Protein AF-A0A1P8DYS1-F1 (afdb_monomer_lite)

Radius of gyration: 14.63 Å; chains: 1; bounding box: 32×37×32 Å

pLDDT: mean 91.7, std 7.71, range [56.28, 97.5]

Secondary structure (DSSP, 8-state):
-TTSTT--HHHHS--SHHHHHHHHHS-S-----TTEEEE--SS-S-SS----EEEE----BTTB---EEEEE-TTSSSSEEEEEE---

InterPro domains:
  IPR032711 Ig-like SoxY domain [PF13501] (23-88)
  IPR038162 Ig-like SoxY domain superfamily [G3DSA:2.60.40.2470] (5-88)

Foldseek 3Di:
DPPDPPDLCQLQQDQAQQSNCCSPVVDSDDDDDPQWDKDWDPDDPDPPDTDIDIGGPWPCDQVTRDQKDWQADGPDSGGTDDMDGDHD

Sequence (88 aa):
ADNVPGWPAKAFDAKVLKDAMSNTIGKTQVAVSSKVKLTAPSIAENGGAVPVTIEIDSPMTADDYIATVYLFVDHNPTPLTSQFTFTP

Organism: NCBI:txid160808

Structure (mmCIF, N/CA/C/O backbone):
data_AF-A0A1P8DYS1-F1
#
_entry.id   AF-A0A1P8DYS1-F1
#
loop_
_atom_site.group_PDB
_atom_site.id
_atom_site.type_symbol
_atom_site.label_atom_id
_atom_site.label_alt_id
_atom_site.label_comp_id
_atom_site.label_asym_id
_atom_site.label_entity_id
_atom_site.label_seq_id
_atom_site.pdbx_PDB_ins_code
_atom_site.Cartn_x
_atom_site.Cartn_y
_atom_site.Cartn_z
_atom_site.occupancy
_atom_site.B_iso_or_equiv
_atom_site.auth_seq_id
_atom_site.auth_comp_id
_atom_site.auth_asym_id
_atom_site.auth_atom_id
_atom_site.pdbx_PDB_model_num
ATOM 1 N N . ALA A 1 1 ? 11.953 -15.940 -6.343 1.00 56.94 1 ALA A N 1
ATOM 2 C CA . ALA A 1 1 ? 11.623 -16.008 -4.900 1.00 56.94 1 ALA A CA 1
ATOM 3 C C . ALA A 1 1 ? 10.977 -17.359 -4.566 1.00 56.94 1 ALA A C 1
ATOM 5 O O . ALA A 1 1 ? 10.127 -17.465 -3.690 1.00 56.94 1 ALA A O 1
ATOM 6 N N . ASP A 1 2 ? 11.396 -18.421 -5.257 1.00 56.28 2 ASP A N 1
ATOM 7 C CA . ASP A 1 2 ? 10.482 -19.528 -5.576 1.00 56.28 2 ASP A CA 1
ATOM 8 C C . ASP A 1 2 ? 10.392 -20.571 -4.453 1.00 56.28 2 ASP A C 1
ATOM 10 O O . ASP A 1 2 ? 9.639 -21.532 -4.551 1.00 56.28 2 ASP A O 1
ATOM 14 N N . ASN A 1 3 ? 11.132 -20.351 -3.361 1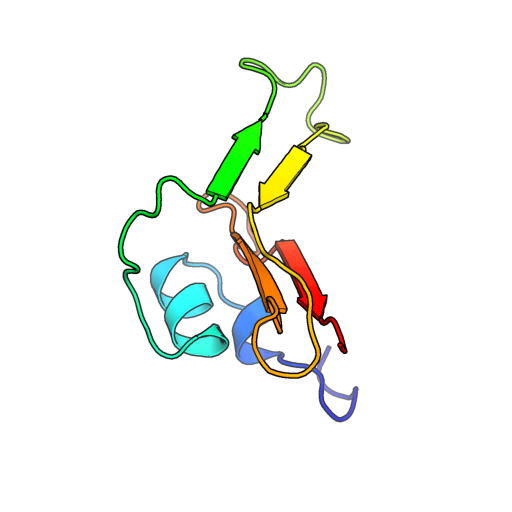.00 64.31 3 ASN A N 1
ATOM 15 C CA . ASN A 1 3 ? 11.307 -21.292 -2.257 1.00 64.31 3 ASN A CA 1
ATOM 16 C C . ASN A 1 3 ? 10.886 -20.718 -0.892 1.00 64.31 3 ASN A C 1
ATOM 18 O O . ASN A 1 3 ? 11.280 -21.264 0.136 1.00 64.31 3 ASN A O 1
ATOM 22 N N . VAL A 1 4 ? 10.119 -19.620 -0.853 1.00 78.50 4 VAL A N 1
ATOM 23 C CA . VAL A 1 4 ? 9.560 -19.082 0.402 1.00 78.50 4 VAL A CA 1
ATOM 24 C C . VAL A 1 4 ? 8.099 -19.529 0.540 1.00 78.50 4 VAL A C 1
ATOM 26 O O . VAL A 1 4 ? 7.249 -19.070 -0.228 1.00 78.50 4 VAL A O 1
ATOM 29 N N . PRO A 1 5 ? 7.769 -20.419 1.497 1.00 79.56 5 PRO A N 1
ATOM 30 C CA . PRO A 1 5 ? 6.392 -20.840 1.736 1.00 79.56 5 PRO A CA 1
ATOM 31 C C . PRO A 1 5 ? 5.483 -19.642 2.029 1.00 79.56 5 PRO A C 1
ATOM 33 O O . PRO A 1 5 ? 5.806 -18.800 2.863 1.00 79.56 5 PRO A O 1
ATOM 36 N N . GLY A 1 6 ? 4.348 -19.560 1.333 1.00 79.00 6 GLY A N 1
ATOM 37 C CA . GLY A 1 6 ? 3.390 -18.460 1.488 1.00 79.00 6 GLY A CA 1
ATOM 38 C C . GLY A 1 6 ? 3.762 -17.162 0.763 1.00 79.00 6 GLY A C 1
ATOM 39 O O . GLY A 1 6 ? 2.988 -16.211 0.820 1.00 79.00 6 GLY A O 1
ATOM 40 N N . TRP A 1 7 ? 4.893 -17.106 0.048 1.00 82.88 7 TRP A N 1
ATOM 41 C CA . TRP A 1 7 ? 5.232 -15.945 -0.775 1.00 82.88 7 TRP A CA 1
ATOM 42 C C . TRP A 1 7 ? 4.293 -15.833 -1.988 1.00 82.88 7 TRP A C 1
ATOM 44 O O . TRP A 1 7 ? 4.192 -16.784 -2.773 1.00 82.88 7 TRP A O 1
ATOM 54 N N . PRO A 1 8 ? 3.629 -14.683 -2.209 1.00 83.94 8 PRO A N 1
ATOM 55 C CA . PRO A 1 8 ? 2.722 -14.505 -3.337 1.00 83.94 8 PRO A CA 1
ATOM 56 C C . PRO A 1 8 ? 3.500 -14.180 -4.626 1.00 83.94 8 PRO A C 1
ATOM 58 O O . PRO A 1 8 ? 3.374 -13.097 -5.196 1.00 83.94 8 PRO A O 1
ATOM 61 N N . ALA A 1 9 ? 4.294 -15.142 -5.112 1.00 86.56 9 ALA A N 1
ATOM 62 C CA . ALA A 1 9 ? 5.184 -14.989 -6.270 1.00 86.56 9 ALA A CA 1
ATOM 63 C C . ALA A 1 9 ? 4.461 -14.418 -7.497 1.00 86.56 9 ALA A C 1
ATOM 65 O O . ALA A 1 9 ? 4.865 -13.402 -8.047 1.00 86.56 9 ALA A O 1
ATOM 66 N N . LYS A 1 10 ? 3.305 -14.989 -7.857 1.00 86.81 10 LYS A N 1
ATOM 67 C CA . LYS A 1 10 ? 2.515 -14.542 -9.018 1.00 86.81 10 LYS A CA 1
ATOM 68 C C . LYS A 1 10 ? 2.093 -13.070 -8.953 1.00 86.81 10 LYS A C 1
ATOM 70 O O . LYS A 1 10 ? 1.911 -12.452 -10.000 1.00 86.81 10 LYS A O 1
ATOM 75 N N . ALA A 1 11 ? 1.900 -12.528 -7.753 1.00 87.25 11 ALA A N 1
ATOM 76 C CA . ALA A 1 11 ? 1.538 -11.131 -7.561 1.00 87.25 11 ALA A CA 1
ATOM 77 C C . ALA A 1 11 ? 2.750 -10.205 -7.752 1.00 87.25 11 ALA A C 1
ATOM 79 O O . ALA A 1 11 ? 2.670 -9.249 -8.519 1.00 87.25 11 ALA A O 1
ATOM 80 N N . PHE A 1 12 ? 3.880 -10.517 -7.107 1.00 86.75 12 PHE A N 1
ATOM 81 C CA . PHE A 1 12 ? 5.094 -9.688 -7.159 1.00 86.75 12 PHE A CA 1
ATOM 82 C C . PHE A 1 12 ? 5.904 -9.842 -8.455 1.00 86.75 12 PHE A C 1
ATOM 84 O O . PHE A 1 12 ? 6.570 -8.899 -8.877 1.00 86.75 12 PHE A O 1
ATOM 91 N N . ASP A 1 13 ? 5.824 -10.998 -9.113 1.00 90.62 13 ASP A N 1
ATOM 92 C CA . ASP A 1 13 ? 6.547 -11.271 -10.359 1.00 90.62 13 ASP A CA 1
ATOM 93 C C . ASP A 1 13 ? 5.820 -10.729 -11.597 1.00 90.62 13 ASP A C 1
ATOM 95 O O . ASP A 1 13 ? 6.416 -10.649 -12.678 1.00 90.62 13 ASP A O 1
ATOM 99 N N . ALA A 1 14 ? 4.550 -10.331 -11.450 1.00 93.50 14 ALA A N 1
ATOM 100 C CA . ALA A 1 14 ? 3.779 -9.707 -12.515 1.00 93.50 14 ALA A CA 1
ATOM 101 C C . ALA A 1 14 ? 4.509 -8.470 -13.062 1.00 93.50 14 ALA A C 1
ATOM 103 O O . ALA A 1 14 ? 5.162 -7.734 -12.324 1.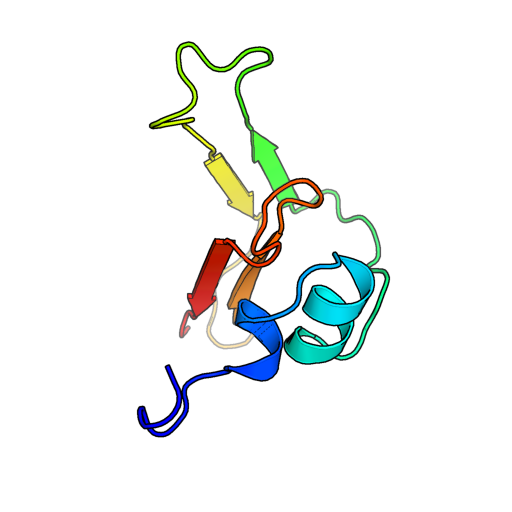00 93.50 14 ALA A O 1
ATOM 104 N N . LYS A 1 15 ? 4.402 -8.246 -14.375 1.00 93.75 15 LYS A N 1
ATOM 105 C CA . LYS A 1 15 ? 5.061 -7.130 -15.085 1.00 93.75 15 LYS A CA 1
ATOM 106 C C . LYS A 1 15 ? 4.092 -6.061 -15.570 1.00 93.75 15 LYS A C 1
ATOM 108 O O . LYS A 1 15 ? 4.517 -5.001 -16.004 1.00 93.75 15 LYS A O 1
ATOM 113 N N . VAL A 1 16 ? 2.799 -6.359 -15.504 1.00 94.94 16 VAL A N 1
ATOM 114 C CA . VAL A 1 16 ? 1.712 -5.505 -15.978 1.00 94.94 16 VAL A CA 1
ATOM 115 C C . VAL A 1 16 ? 0.744 -5.299 -14.821 1.00 94.94 16 VAL A C 1
ATOM 117 O O . VAL A 1 16 ? 0.395 -6.265 -14.138 1.00 94.94 16 VAL A O 1
ATOM 120 N N . LEU A 1 17 ? 0.288 -4.061 -14.603 1.00 95.50 17 LEU A N 1
ATOM 121 C CA . LEU A 1 17 ? -0.610 -3.715 -13.496 1.00 95.50 17 LEU A CA 1
ATOM 122 C C . LEU A 1 17 ? -1.850 -4.610 -13.441 1.00 95.50 17 LEU A C 1
ATOM 124 O O . LEU A 1 17 ? -2.216 -5.098 -12.374 1.00 95.50 17 LEU A O 1
ATOM 128 N N . LYS A 1 18 ? -2.477 -4.864 -14.593 1.00 95.62 18 LYS A N 1
ATOM 129 C CA . LYS A 1 18 ? -3.674 -5.706 -14.685 1.00 95.62 18 LYS A CA 1
ATOM 130 C C . LYS A 1 18 ? -3.437 -7.109 -14.120 1.00 95.62 18 LYS A C 1
ATOM 132 O O . LYS A 1 18 ? -4.270 -7.605 -13.361 1.00 95.62 18 LYS A O 1
ATOM 137 N N . ASP A 1 19 ? -2.303 -7.713 -14.457 1.00 95.94 19 ASP A N 1
ATOM 138 C CA . ASP A 1 19 ? -1.935 -9.048 -13.987 1.00 95.94 19 ASP A CA 1
ATOM 139 C C . ASP A 1 19 ? -1.572 -9.016 -12.504 1.00 95.94 19 ASP A C 1
ATOM 141 O O . ASP A 1 19 ? -2.017 -9.878 -11.750 1.00 95.94 19 ASP A O 1
ATOM 145 N N . ALA A 1 20 ? -0.840 -7.988 -12.064 1.00 95.94 20 ALA A N 1
ATOM 146 C CA . ALA A 1 20 ? -0.509 -7.797 -10.656 1.00 95.94 20 ALA A CA 1
ATOM 147 C C . ALA A 1 20 ? -1.785 -7.696 -9.804 1.00 95.94 20 ALA A C 1
ATOM 149 O O . ALA A 1 20 ? -1.939 -8.432 -8.831 1.00 95.94 20 ALA A O 1
ATOM 150 N N . MET A 1 21 ? -2.747 -6.857 -10.198 1.00 96.50 21 MET A N 1
ATOM 151 C CA . MET A 1 21 ? -4.019 -6.712 -9.486 1.00 96.50 21 MET A CA 1
ATOM 152 C C . MET A 1 21 ? -4.847 -8.001 -9.535 1.00 96.50 21 MET A C 1
ATOM 154 O O . MET A 1 21 ? -5.350 -8.444 -8.502 1.00 96.50 21 MET A O 1
ATOM 158 N N . SER A 1 22 ? -4.943 -8.654 -10.698 1.00 96.56 22 SER A N 1
ATOM 159 C CA . SER A 1 22 ? -5.677 -9.916 -10.836 1.00 96.56 22 SER A CA 1
ATOM 160 C C . SER A 1 22 ? -5.088 -11.016 -9.948 1.00 96.56 22 SER A C 1
ATOM 162 O O . SER A 1 22 ? -5.833 -11.723 -9.275 1.00 96.56 22 SER A O 1
ATOM 164 N N . ASN A 1 23 ? -3.759 -11.131 -9.892 1.00 95.12 23 ASN A N 1
ATOM 165 C CA . ASN A 1 23 ? -3.060 -12.128 -9.079 1.00 95.12 23 ASN A CA 1
ATOM 166 C C . ASN A 1 23 ? -3.063 -11.804 -7.576 1.00 95.12 23 ASN A C 1
ATOM 168 O O . ASN A 1 23 ? -2.801 -12.698 -6.776 1.00 95.12 23 ASN A O 1
ATOM 172 N N . THR A 1 24 ? -3.347 -10.554 -7.193 1.00 94.19 24 THR A N 1
ATOM 173 C CA . THR A 1 24 ? -3.332 -10.100 -5.790 1.00 94.19 24 THR A CA 1
ATOM 174 C C . THR A 1 24 ? -4.730 -10.043 -5.179 1.00 94.19 24 THR A C 1
ATOM 176 O O . THR A 1 24 ? -4.963 -10.599 -4.112 1.00 94.19 24 THR A O 1
ATOM 179 N N . ILE A 1 25 ? -5.671 -9.371 -5.849 1.00 94.38 25 ILE A N 1
ATOM 180 C CA . ILE A 1 25 ? -7.018 -9.078 -5.331 1.00 94.38 25 ILE A CA 1
ATOM 181 C C . ILE A 1 25 ? -8.140 -9.695 -6.178 1.00 94.38 25 ILE A C 1
ATOM 183 O O . ILE A 1 25 ? -9.315 -9.421 -5.931 1.00 94.38 25 ILE A O 1
ATOM 187 N N . GLY A 1 26 ? -7.810 -10.483 -7.210 1.00 95.50 26 GLY A N 1
ATOM 188 C CA . GLY A 1 26 ? -8.796 -11.125 -8.090 1.00 95.50 26 GLY A CA 1
ATOM 189 C C . GLY A 1 26 ? -9.605 -10.148 -8.949 1.00 95.50 26 GLY A C 1
ATOM 190 O O . GLY A 1 26 ? -10.656 -10.507 -9.477 1.00 95.50 26 GLY A O 1
ATOM 191 N N . LYS A 1 27 ? -9.154 -8.893 -9.063 1.00 94.94 27 LYS A N 1
ATOM 192 C CA . LYS A 1 27 ? -9.836 -7.813 -9.784 1.00 94.94 27 LYS A CA 1
ATOM 193 C C . LYS A 1 27 ? -8.834 -7.037 -10.618 1.00 94.94 27 LYS A C 1
ATOM 195 O O . LYS A 1 27 ? -7.670 -6.935 -10.263 1.00 94.94 27 LYS A O 1
ATOM 200 N N . THR A 1 28 ? -9.314 -6.419 -11.688 1.00 94.12 28 THR A N 1
ATOM 201 C CA . THR A 1 28 ? -8.518 -5.517 -12.538 1.00 94.12 28 THR A CA 1
ATOM 202 C C . THR A 1 28 ? -8.944 -4.057 -12.399 1.00 94.12 28 THR A C 1
ATOM 204 O O . THR A 1 28 ? -8.402 -3.189 -13.069 1.00 94.12 28 THR A O 1
ATOM 207 N N . GLN A 1 29 ? -9.9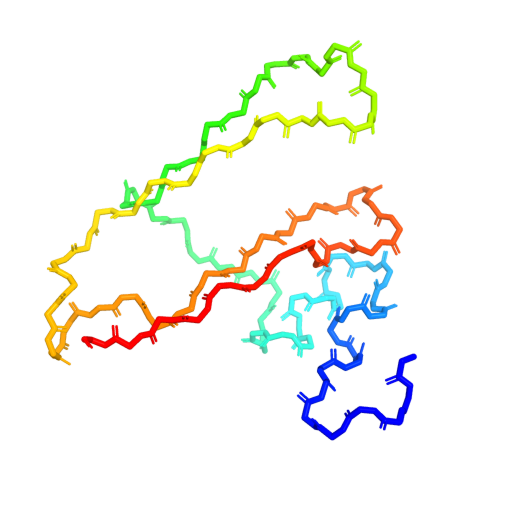54 -3.800 -11.566 1.00 93.62 29 GLN A N 1
ATOM 208 C CA . GLN A 1 29 ? -10.495 -2.482 -11.261 1.00 93.62 29 GLN A CA 1
ATOM 209 C C . GLN A 1 29 ? -11.094 -2.489 -9.853 1.00 93.62 29 GLN A C 1
ATOM 211 O O . GLN A 1 29 ? -11.612 -3.510 -9.389 1.00 93.62 29 GLN A O 1
ATOM 216 N N . VAL A 1 30 ? -11.035 -1.343 -9.185 1.00 93.25 30 VAL A N 1
ATOM 217 C CA . VAL A 1 30 ? -11.611 -1.116 -7.857 1.00 93.25 30 VAL A CA 1
ATOM 218 C C . VAL A 1 30 ? -12.406 0.183 -7.875 1.00 93.25 30 VAL A C 1
ATOM 220 O O . VAL A 1 30 ? -12.082 1.101 -8.626 1.00 93.25 30 VAL A O 1
ATOM 223 N N . ALA A 1 31 ? -13.465 0.253 -7.073 1.00 94.81 31 ALA A N 1
ATOM 224 C CA . ALA A 1 31 ? -14.215 1.491 -6.921 1.00 94.81 31 ALA A CA 1
ATOM 225 C C . ALA A 1 31 ? -13.352 2.538 -6.202 1.00 94.81 31 ALA A C 1
ATOM 227 O O . ALA A 1 31 ? -12.664 2.219 -5.230 1.00 94.81 31 ALA A O 1
ATOM 228 N N . VAL A 1 32 ? -13.408 3.784 -6.669 1.00 95.00 32 VAL A N 1
ATOM 229 C CA . VAL A 1 32 ? -12.764 4.912 -5.988 1.00 95.00 32 VAL A CA 1
ATOM 230 C C . VAL A 1 32 ? -13.500 5.180 -4.675 1.00 95.00 32 VAL A C 1
ATOM 232 O O . VAL A 1 32 ? -14.729 5.206 -4.643 1.00 95.00 32 VAL A O 1
ATOM 235 N N . SER A 1 33 ? -12.747 5.389 -3.596 1.00 96.06 33 SER A N 1
ATOM 236 C CA . SER A 1 33 ? -13.282 5.691 -2.268 1.00 96.06 33 SER A CA 1
ATOM 237 C C . SER A 1 33 ? -12.706 7.002 -1.758 1.00 96.06 33 SER A C 1
ATOM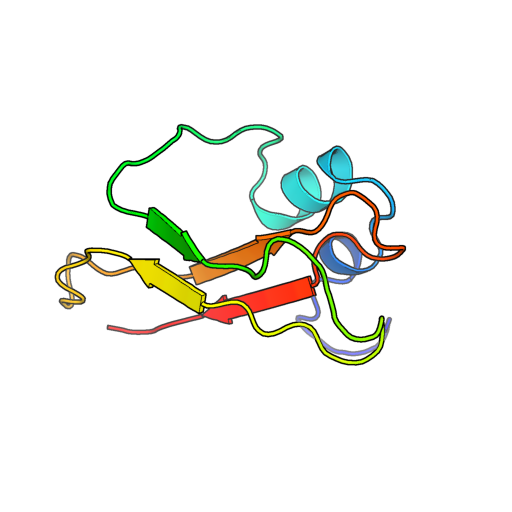 239 O O . SER A 1 33 ? -11.490 7.179 -1.750 1.00 96.06 33 SER A O 1
ATOM 241 N N . SER A 1 34 ? -13.568 7.897 -1.271 1.00 96.62 34 SER A N 1
ATOM 242 C CA . SER A 1 34 ? -13.150 9.152 -0.633 1.00 96.62 34 SER A CA 1
ATOM 243 C C . SER A 1 34 ? -12.460 8.944 0.717 1.00 96.62 34 SER A C 1
ATOM 245 O O . SER A 1 34 ? -11.859 9.877 1.236 1.00 96.62 34 SER A O 1
ATOM 247 N N . LYS A 1 35 ? -12.546 7.736 1.289 1.00 96.44 35 LYS A N 1
ATOM 248 C CA . LYS A 1 35 ? -11.871 7.375 2.540 1.00 96.44 35 LYS A CA 1
ATOM 249 C C . LYS A 1 35 ? -10.372 7.138 2.360 1.00 96.44 35 LYS A C 1
ATOM 251 O O . LYS A 1 35 ? -9.666 7.092 3.355 1.00 96.44 35 LYS A O 1
ATOM 256 N N . VAL A 1 36 ? -9.889 6.947 1.127 1.00 97.00 36 VAL A N 1
ATOM 257 C CA . VAL A 1 36 ? -8.477 6.656 0.837 1.00 97.00 36 VAL A CA 1
ATOM 258 C C . VAL A 1 36 ? -7.820 7.890 0.236 1.00 97.00 36 VAL A C 1
ATOM 260 O O . VAL A 1 36 ? -8.224 8.362 -0.826 1.00 97.00 36 VAL A O 1
ATOM 263 N N . LYS A 1 37 ? -6.770 8.384 0.887 1.00 97.50 37 LYS A N 1
ATOM 264 C CA . LYS A 1 37 ? -5.976 9.520 0.424 1.00 97.50 37 LYS A CA 1
ATOM 265 C C . LYS A 1 37 ? -4.530 9.090 0.204 1.00 97.50 37 LYS A C 1
ATOM 267 O O . LYS A 1 37 ? -3.874 8.578 1.107 1.00 97.50 37 LYS A O 1
ATOM 272 N N . LEU A 1 38 ? -4.040 9.330 -1.009 1.00 95.50 38 LEU A N 1
ATOM 273 C CA . LEU A 1 38 ? -2.659 9.094 -1.415 1.00 95.50 38 LEU A CA 1
ATOM 274 C C . LEU A 1 38 ? -1.975 10.444 -1.628 1.00 95.50 38 LEU A C 1
ATOM 276 O O . LEU A 1 38 ? -2.384 11.214 -2.493 1.00 95.50 38 LEU A O 1
ATOM 280 N N . THR A 1 39 ? -0.937 10.723 -0.848 1.00 96.62 39 THR A N 1
ATOM 281 C CA . THR A 1 39 ? -0.105 11.921 -1.006 1.00 96.62 39 THR A CA 1
ATOM 282 C C . THR A 1 39 ? 1.265 11.506 -1.519 1.00 96.62 39 THR A C 1
ATOM 284 O O . THR A 1 39 ? 1.918 10.650 -0.927 1.00 96.62 39 THR A O 1
ATOM 287 N N . ALA A 1 40 ? 1.700 12.118 -2.614 1.00 93.75 40 ALA A N 1
ATOM 288 C CA . ALA A 1 40 ? 3.016 11.929 -3.210 1.00 93.75 40 ALA A CA 1
ATOM 289 C C . ALA A 1 40 ? 3.507 13.277 -3.768 1.00 93.75 40 ALA A C 1
ATOM 291 O O . ALA A 1 40 ? 2.676 14.121 -4.124 1.00 93.75 40 ALA A O 1
ATOM 292 N N . PRO A 1 41 ? 4.826 13.516 -3.841 1.00 92.12 41 PRO A N 1
ATOM 293 C CA . PRO A 1 41 ? 5.358 14.717 -4.466 1.00 92.12 41 PRO A CA 1
ATOM 294 C C . PRO A 1 41 ? 5.023 14.734 -5.962 1.00 92.12 41 PRO A C 1
ATOM 296 O O . PRO A 1 41 ? 4.943 13.691 -6.609 1.00 92.12 41 PRO A O 1
ATOM 299 N N . SER A 1 42 ? 4.860 15.932 -6.527 1.00 91.69 42 SER A N 1
ATOM 300 C CA . SER A 1 42 ? 4.628 16.097 -7.968 1.00 91.69 42 SER A CA 1
ATOM 301 C C . SER A 1 42 ? 5.838 15.677 -8.804 1.00 91.69 42 SER A C 1
ATOM 303 O O . SER A 1 42 ? 5.680 15.234 -9.939 1.00 91.69 42 SER A O 1
ATOM 305 N N . ILE A 1 43 ? 7.041 15.821 -8.242 1.00 89.88 43 ILE A N 1
ATOM 306 C CA . ILE A 1 43 ? 8.315 15.443 -8.850 1.00 89.88 43 ILE A CA 1
ATOM 307 C C . ILE A 1 43 ? 9.158 14.736 -7.788 1.00 89.88 43 ILE A C 1
ATOM 309 O O . ILE A 1 43 ? 9.314 15.234 -6.675 1.00 89.88 43 ILE A O 1
ATOM 313 N N . ALA A 1 44 ? 9.716 13.581 -8.139 1.00 88.56 44 ALA A N 1
ATOM 314 C CA . ALA A 1 44 ? 10.719 12.910 -7.324 1.00 88.56 44 ALA A CA 1
ATOM 315 C C . ALA A 1 44 ? 12.076 13.619 -7.458 1.00 88.56 44 ALA A C 1
ATOM 317 O O . ALA A 1 44 ? 12.543 13.835 -8.575 1.00 88.56 44 ALA A O 1
ATOM 318 N N . GLU A 1 45 ? 12.731 13.943 -6.338 1.00 85.88 45 GLU A N 1
ATOM 319 C CA . GLU A 1 45 ? 14.076 14.548 -6.351 1.00 85.88 45 GLU A CA 1
ATOM 320 C C . GLU A 1 45 ? 15.129 13.599 -6.940 1.00 85.88 45 GLU A C 1
ATOM 322 O O . GLU A 1 45 ? 16.056 14.026 -7.626 1.00 85.88 45 GLU A O 1
ATOM 327 N N . ASN A 1 46 ? 14.979 12.296 -6.688 1.00 85.44 46 ASN A N 1
ATOM 328 C CA . ASN A 1 46 ? 15.746 11.237 -7.329 1.00 85.44 46 ASN A CA 1
ATOM 329 C C . ASN A 1 46 ? 14.919 9.940 -7.405 1.00 85.44 46 ASN A C 1
ATOM 331 O O . ASN A 1 46 ? 13.960 9.753 -6.661 1.00 85.44 46 ASN A O 1
ATOM 335 N N . GLY A 1 47 ? 15.298 9.030 -8.308 1.00 76.81 47 GLY A N 1
ATOM 336 C CA . GLY A 1 47 ? 14.600 7.752 -8.510 1.00 76.81 47 GLY A CA 1
ATOM 337 C C . GLY A 1 47 ? 14.878 6.679 -7.448 1.00 76.81 47 GLY A C 1
ATOM 338 O O . GLY A 1 47 ? 14.387 5.564 -7.590 1.00 76.81 47 GLY A O 1
ATOM 339 N N . GLY A 1 48 ? 15.687 6.976 -6.424 1.00 85.00 48 GLY A N 1
ATOM 340 C CA . GLY A 1 48 ? 16.051 6.019 -5.376 1.00 85.00 48 GLY A CA 1
ATOM 341 C C . GLY A 1 48 ? 15.042 5.970 -4.231 1.00 85.00 48 GLY A C 1
ATOM 342 O O . GLY A 1 48 ? 14.707 4.889 -3.754 1.00 85.00 48 GLY A O 1
ATOM 343 N N . ALA A 1 49 ? 14.539 7.131 -3.805 1.00 86.56 49 ALA A N 1
ATOM 344 C CA . ALA A 1 49 ? 13.547 7.232 -2.742 1.00 86.56 49 ALA A CA 1
ATOM 345 C C . ALA A 1 49 ? 12.535 8.338 -3.047 1.00 86.56 49 ALA A C 1
ATOM 347 O O . ALA A 1 49 ? 12.890 9.507 -3.189 1.00 86.56 49 ALA A O 1
ATOM 348 N N . VAL A 1 50 ? 11.259 7.958 -3.099 1.00 90.19 50 VAL A N 1
ATOM 349 C CA . VAL A 1 50 ? 10.139 8.885 -3.265 1.00 90.19 50 VAL A CA 1
ATOM 350 C C . VAL A 1 50 ? 9.218 8.724 -2.058 1.00 90.19 50 VAL A C 1
ATOM 352 O O . VAL A 1 50 ? 8.682 7.631 -1.865 1.00 90.19 50 VAL A O 1
ATOM 355 N N . PRO A 1 51 ? 9.038 9.761 -1.222 1.00 91.62 51 PRO A N 1
ATOM 356 C CA . PRO A 1 51 ? 8.149 9.667 -0.074 1.00 91.62 51 PRO A CA 1
ATOM 357 C C . PRO A 1 51 ? 6.691 9.627 -0.541 1.00 91.62 51 PRO A C 1
ATOM 359 O O . PRO A 1 51 ? 6.250 10.474 -1.315 1.00 91.62 51 PRO A O 1
ATOM 362 N N . VAL A 1 52 ? 5.937 8.647 -0.049 1.00 94.31 52 VAL A N 1
ATOM 363 C CA . VAL A 1 52 ? 4.505 8.489 -0.321 1.00 94.31 52 VAL A CA 1
ATOM 364 C C . VAL A 1 52 ? 3.788 8.232 1.000 1.00 94.31 52 VAL A C 1
ATOM 366 O O . VAL A 1 52 ? 4.263 7.455 1.827 1.00 94.31 52 VAL A O 1
ATOM 369 N N . THR A 1 53 ? 2.640 8.874 1.200 1.00 96.38 53 THR A N 1
ATOM 370 C CA . THR A 1 53 ? 1.799 8.709 2.390 1.00 96.38 53 THR A CA 1
ATOM 371 C C . THR A 1 53 ? 0.421 8.207 1.986 1.00 96.38 53 THR A C 1
ATOM 373 O O . THR A 1 53 ? -0.208 8.764 1.085 1.00 96.38 53 THR A O 1
ATOM 376 N N . ILE A 1 54 ? -0.050 7.166 2.672 1.00 97.06 54 ILE A N 1
ATOM 377 C CA . ILE A 1 54 ? -1.395 6.612 2.520 1.00 97.06 54 ILE A CA 1
ATOM 378 C C . ILE A 1 54 ? -2.142 6.860 3.830 1.00 97.06 54 ILE A C 1
ATOM 380 O O . ILE A 1 54 ? -1.712 6.392 4.881 1.00 97.06 54 ILE A O 1
ATOM 384 N N . GLU A 1 55 ? -3.254 7.583 3.757 1.00 97.25 55 GLU A N 1
ATOM 385 C CA . GLU A 1 55 ? -4.175 7.804 4.873 1.00 97.25 55 GLU A CA 1
ATOM 386 C C . GLU A 1 55 ? -5.510 7.142 4.525 1.00 97.25 55 GLU A C 1
ATOM 388 O O . GLU A 1 55 ? -6.020 7.316 3.413 1.00 97.25 55 GLU A O 1
ATOM 393 N N . ILE A 1 56 ? -6.069 6.362 5.453 1.00 97.38 56 ILE A N 1
ATOM 394 C CA . ILE A 1 56 ? -7.365 5.706 5.267 1.00 97.38 56 ILE A CA 1
ATOM 395 C C . ILE A 1 56 ? -8.254 6.025 6.461 1.00 97.38 56 ILE A C 1
ATOM 397 O O . ILE A 1 56 ? -7.921 5.678 7.591 1.00 97.38 56 ILE A O 1
ATOM 401 N N . ASP A 1 57 ? -9.387 6.668 6.196 1.00 97.38 57 ASP A N 1
ATOM 402 C CA . ASP A 1 57 ? -10.432 6.902 7.188 1.00 97.38 57 ASP A CA 1
ATOM 403 C C . ASP A 1 57 ? -11.155 5.581 7.494 1.00 97.38 57 ASP A C 1
ATOM 405 O O . ASP A 1 57 ? -11.959 5.080 6.700 1.00 97.38 57 ASP A O 1
ATOM 409 N N . SER A 1 58 ? -10.797 4.980 8.626 1.00 95.75 58 SER A N 1
ATOM 410 C CA . SER A 1 58 ? -11.291 3.689 9.091 1.00 95.75 58 SER A CA 1
ATOM 411 C C . SER A 1 58 ? -11.388 3.692 10.618 1.00 95.75 58 SER A C 1
ATOM 413 O O . SER A 1 58 ? -10.433 4.124 11.269 1.00 95.75 58 SER A O 1
ATOM 415 N N . PRO A 1 59 ? -12.478 3.166 11.211 1.00 95.69 59 PRO A N 1
ATOM 416 C CA . PRO A 1 59 ? -12.594 3.015 12.661 1.00 95.69 59 PRO A CA 1
ATOM 417 C C . PRO A 1 59 ? -11.507 2.125 13.274 1.00 95.69 59 PRO A C 1
ATOM 419 O O . PRO A 1 59 ? -11.162 2.314 14.437 1.00 95.69 59 PRO A O 1
ATOM 422 N N . MET A 1 60 ? -10.977 1.167 12.499 1.00 96.00 60 MET A N 1
ATOM 423 C CA . MET A 1 60 ? -9.982 0.180 12.944 1.00 96.00 60 MET A CA 1
ATOM 424 C C . MET A 1 60 ? -10.407 -0.547 14.232 1.00 96.00 60 MET A C 1
ATOM 426 O O . MET A 1 60 ? -9.637 -0.685 15.177 1.00 96.00 60 MET A O 1
ATOM 430 N N . THR A 1 61 ? -11.663 -0.991 14.266 1.00 97.00 61 THR A N 1
ATOM 431 C CA . THR A 1 61 ? -12.245 -1.796 15.351 1.00 97.00 61 THR A CA 1
ATOM 432 C C . THR A 1 61 ? -12.251 -3.281 14.986 1.00 97.00 61 THR A C 1
ATOM 434 O O . THR A 1 61 ? -12.107 -3.625 13.817 1.00 97.00 61 THR A O 1
ATOM 437 N N . ALA A 1 62 ? -12.494 -4.166 15.961 1.00 95.50 62 ALA A N 1
ATOM 438 C CA . ALA A 1 62 ? -12.594 -5.616 15.742 1.00 95.50 62 ALA A CA 1
ATOM 439 C C . ALA A 1 62 ? -13.507 -6.013 14.567 1.00 95.50 62 ALA A C 1
ATOM 441 O O . ALA A 1 62 ? -13.167 -6.917 13.803 1.00 95.50 62 ALA A O 1
ATOM 442 N N . ASP A 1 63 ? -14.627 -5.304 14.409 1.00 95.69 63 ASP A N 1
ATOM 443 C CA . ASP A 1 63 ? -15.656 -5.615 13.415 1.00 95.69 63 ASP A CA 1
ATOM 444 C C . ASP A 1 63 ? -15.560 -4.752 12.141 1.00 95.69 63 ASP A C 1
ATOM 446 O O . ASP A 1 63 ? -16.187 -5.073 11.131 1.00 95.69 63 ASP A O 1
ATOM 450 N N . ASP A 1 64 ? -14.782 -3.664 12.164 1.00 95.50 64 ASP A N 1
ATOM 451 C CA . ASP A 1 64 ? -14.618 -2.731 11.041 1.00 95.50 64 ASP A CA 1
ATOM 452 C C . ASP A 1 64 ? -13.193 -2.165 11.020 1.00 95.50 64 ASP A C 1
ATOM 454 O O . ASP A 1 64 ? -12.874 -1.178 11.697 1.00 95.50 64 ASP A O 1
ATOM 458 N N . TYR A 1 65 ? -12.324 -2.829 10.257 1.00 96.62 65 TYR A N 1
ATOM 459 C CA . TYR A 1 65 ? -10.939 -2.429 10.052 1.00 96.62 65 TYR A CA 1
ATOM 460 C C . TYR A 1 65 ? -10.456 -2.753 8.635 1.00 96.62 65 TYR A C 1
ATOM 462 O O . TYR A 1 65 ? -11.002 -3.598 7.920 1.00 96.62 65 TYR A O 1
ATOM 470 N N . ILE A 1 66 ? -9.372 -2.092 8.231 1.00 96.94 66 ILE A N 1
ATOM 471 C CA . ILE A 1 66 ? -8.685 -2.390 6.978 1.00 96.94 66 ILE A CA 1
ATOM 472 C C . ILE A 1 66 ? -7.779 -3.598 7.190 1.00 96.94 66 ILE A C 1
ATOM 474 O O . ILE A 1 66 ? -6.746 -3.486 7.838 1.00 96.94 66 ILE A O 1
ATOM 478 N N . ALA A 1 67 ? -8.124 -4.741 6.598 1.00 95.75 67 ALA A N 1
ATOM 479 C CA . ALA A 1 67 ? -7.312 -5.952 6.715 1.00 95.75 67 ALA A CA 1
ATOM 480 C C . ALA A 1 67 ? -5.988 -5.871 5.945 1.00 95.75 67 ALA A C 1
ATOM 482 O O . ALA A 1 67 ? -4.962 -6.385 6.394 1.00 95.75 67 ALA A O 1
ATOM 483 N N . THR A 1 68 ? -5.988 -5.265 4.756 1.00 96.06 68 THR A N 1
ATOM 484 C CA . THR A 1 68 ? -4.785 -5.185 3.922 1.00 96.06 68 THR A CA 1
ATOM 485 C C . THR A 1 68 ? -4.794 -3.949 3.030 1.00 96.06 68 THR A C 1
ATOM 487 O O . THR A 1 68 ? -5.821 -3.602 2.449 1.00 96.06 68 THR A O 1
ATOM 490 N N . VAL A 1 69 ? -3.632 -3.314 2.885 1.00 96.75 69 VAL A N 1
ATOM 491 C CA . VAL A 1 69 ? -3.374 -2.234 1.925 1.00 96.75 69 VAL A CA 1
ATOM 492 C C . VAL A 1 69 ? -2.343 -2.710 0.911 1.00 96.75 69 VAL A C 1
ATOM 494 O O . VAL A 1 69 ? -1.275 -3.187 1.289 1.00 96.75 69 VAL A O 1
ATOM 497 N N . TYR A 1 70 ? -2.650 -2.546 -0.374 1.00 95.94 70 TYR A N 1
ATOM 498 C CA . TYR A 1 70 ? -1.742 -2.838 -1.481 1.00 95.94 70 TYR A CA 1
ATOM 499 C C . TYR A 1 70 ? -1.368 -1.539 -2.193 1.00 95.94 70 TYR A C 1
ATOM 501 O O . TYR A 1 70 ? -2.251 -0.746 -2.524 1.00 95.94 70 TYR A O 1
ATOM 509 N N . LEU A 1 71 ? -0.078 -1.338 -2.459 1.00 95.62 71 LEU A N 1
ATOM 510 C CA . LEU A 1 71 ? 0.420 -0.232 -3.272 1.00 95.62 71 LEU A CA 1
ATOM 511 C C . LEU A 1 71 ? 0.898 -0.769 -4.621 1.00 95.62 71 LEU A C 1
ATOM 513 O O . LEU A 1 71 ? 1.782 -1.626 -4.679 1.00 95.62 71 LEU A O 1
ATOM 517 N N . PHE A 1 72 ? 0.312 -0.2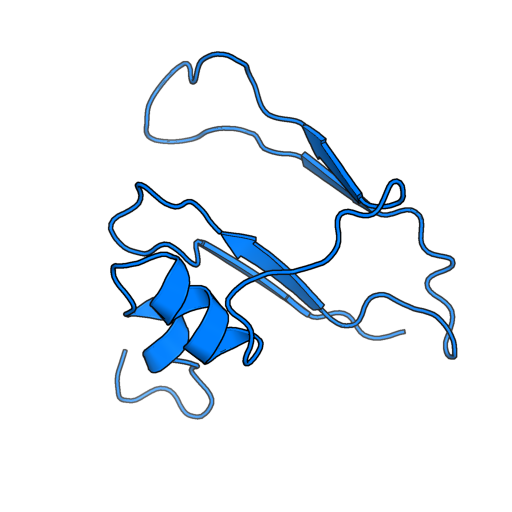42 -5.694 1.00 95.62 72 PHE A N 1
ATOM 518 C CA . PHE A 1 72 ? 0.693 -0.565 -7.063 1.00 95.62 72 PHE A CA 1
ATOM 519 C C . PHE A 1 72 ? 1.281 0.658 -7.770 1.00 95.62 72 PHE A C 1
ATOM 521 O O . PHE A 1 72 ? 0.775 1.769 -7.620 1.00 95.62 72 PHE A O 1
ATOM 528 N N . VAL A 1 73 ? 2.314 0.437 -8.580 1.00 94.06 73 VAL A N 1
ATOM 529 C CA . VAL A 1 73 ? 2.957 1.442 -9.432 1.00 94.06 73 VAL A CA 1
ATOM 530 C C . VAL A 1 73 ? 3.068 0.876 -10.846 1.00 94.06 73 VAL A C 1
ATOM 532 O O . VAL A 1 73 ? 3.909 0.023 -11.107 1.00 94.06 73 VAL A O 1
ATOM 535 N N . ASP A 1 74 ? 2.209 1.338 -11.755 1.00 92.69 74 ASP A N 1
ATOM 536 C CA . ASP A 1 74 ? 2.018 0.739 -13.090 1.00 92.69 74 ASP A CA 1
ATOM 537 C C . ASP A 1 74 ? 3.319 0.624 -13.905 1.00 92.69 74 ASP A C 1
ATOM 539 O O . ASP A 1 74 ? 3.644 -0.429 -14.442 1.00 92.69 74 ASP A O 1
ATOM 543 N N . HIS A 1 75 ? 4.122 1.690 -13.919 1.00 90.88 75 HIS A N 1
ATOM 544 C CA . HIS A 1 75 ? 5.338 1.770 -14.733 1.00 90.88 75 HIS A CA 1
ATOM 545 C C . HIS A 1 75 ? 6.599 1.192 -14.071 1.00 90.88 75 HIS A C 1
ATOM 547 O O . HIS A 1 75 ? 7.698 1.354 -14.604 1.00 90.88 75 HIS A O 1
ATOM 553 N N . ASN A 1 76 ? 6.469 0.501 -12.935 1.00 91.69 76 ASN A N 1
ATOM 554 C CA . ASN A 1 76 ? 7.598 -0.197 -12.328 1.00 91.69 76 ASN A CA 1
ATOM 555 C C . ASN A 1 76 ? 7.765 -1.607 -12.926 1.00 91.69 76 ASN A C 1
ATOM 557 O O . ASN A 1 76 ? 6.770 -2.275 -13.204 1.00 91.69 76 ASN A O 1
ATOM 561 N N . PRO A 1 77 ? 9.003 -2.139 -13.030 1.00 92.50 77 PRO A N 1
ATOM 562 C CA . PRO A 1 77 ? 9.246 -3.521 -13.470 1.00 92.50 77 PRO A CA 1
ATOM 563 C C . PRO A 1 77 ? 8.535 -4.596 -12.633 1.00 92.50 77 PRO A C 1
ATOM 565 O O . PRO A 1 77 ? 8.403 -5.740 -13.069 1.00 92.50 77 PRO A O 1
ATOM 568 N N . THR A 1 78 ? 8.140 -4.245 -11.412 1.00 92.31 78 THR A N 1
ATOM 569 C CA . THR A 1 78 ? 7.281 -5.018 -10.514 1.00 92.31 78 THR A CA 1
ATOM 570 C C . THR A 1 78 ? 6.183 -4.075 -10.017 1.00 92.31 78 THR A C 1
ATOM 572 O O . THR A 1 78 ? 6.467 -3.234 -9.156 1.00 92.31 78 THR A O 1
ATOM 575 N N . PRO A 1 79 ? 4.953 -4.151 -10.560 1.00 96.56 79 PRO A N 1
ATOM 576 C CA . PRO A 1 79 ? 3.915 -3.185 -10.235 1.00 96.56 79 PRO A CA 1
ATOM 577 C C . PRO A 1 79 ? 3.459 -3.230 -8.779 1.00 96.56 79 PRO A C 1
ATOM 579 O O . PRO A 1 79 ? 3.227 -2.175 -8.203 1.00 96.56 79 PRO A O 1
ATOM 582 N N . LEU A 1 80 ? 3.343 -4.408 -8.155 1.00 96.00 80 LEU A N 1
ATOM 583 C CA . LEU A 1 80 ? 3.052 -4.504 -6.720 1.00 96.00 80 LEU A CA 1
ATOM 584 C C . LEU A 1 80 ? 4.314 -4.151 -5.921 1.00 96.00 80 LEU A C 1
ATOM 586 O O . LEU A 1 80 ? 5.261 -4.934 -5.883 1.00 96.00 80 LEU A O 1
ATOM 590 N N . THR A 1 81 ? 4.334 -2.979 -5.287 1.00 92.75 81 THR A N 1
ATOM 591 C CA . THR A 1 81 ? 5.512 -2.483 -4.557 1.00 92.75 81 THR A CA 1
ATOM 592 C C . THR A 1 81 ? 5.434 -2.742 -3.061 1.00 92.75 81 THR A C 1
ATOM 594 O O . THR A 1 81 ? 6.467 -2.859 -2.402 1.00 92.75 81 THR A O 1
ATOM 597 N N . SER A 1 82 ? 4.231 -2.815 -2.488 1.00 92.00 82 SER A N 1
ATOM 598 C CA . SER A 1 82 ? 4.052 -3.040 -1.052 1.00 92.00 82 SER A CA 1
ATOM 599 C C . SER A 1 82 ? 2.703 -3.674 -0.731 1.00 92.00 82 SER A C 1
ATOM 601 O O . SER A 1 82 ? 1.693 -3.380 -1.372 1.00 92.00 82 SER A O 1
ATOM 603 N N . GLN A 1 83 ? 2.695 -4.508 0.307 1.00 93.62 83 GLN A N 1
ATOM 604 C CA . GLN A 1 83 ? 1.503 -5.071 0.929 1.00 93.62 83 GLN A CA 1
ATOM 605 C C . GLN A 1 83 ? 1.634 -4.911 2.445 1.00 93.62 83 GLN A C 1
ATOM 607 O O . GLN A 1 83 ? 2.605 -5.381 3.034 1.00 93.62 83 GLN A O 1
ATOM 612 N N . PHE A 1 84 ? 0.647 -4.278 3.070 1.00 94.12 84 PHE A N 1
ATOM 613 C CA . PHE A 1 84 ? 0.569 -4.098 4.516 1.00 94.12 84 PHE A CA 1
ATOM 614 C C . PHE A 1 84 ? -0.639 -4.860 5.032 1.00 94.12 84 PHE A C 1
ATOM 616 O O . PHE A 1 84 ? -1.760 -4.534 4.652 1.00 94.12 84 PHE A O 1
ATOM 623 N N . THR A 1 85 ? -0.416 -5.866 5.871 1.00 94.75 85 THR A N 1
ATOM 624 C CA . THR A 1 85 ? -1.487 -6.641 6.504 1.00 94.75 85 THR A CA 1
ATOM 625 C C . THR A 1 85 ? -1.645 -6.181 7.943 1.00 94.75 85 THR A C 1
ATOM 627 O O . THR A 1 85 ? -0.656 -6.064 8.665 1.00 94.75 85 THR A O 1
ATOM 630 N N . PHE A 1 86 ? -2.884 -5.949 8.356 1.00 95.25 86 PHE A N 1
ATOM 631 C CA . PHE A 1 86 ? -3.233 -5.518 9.701 1.00 95.25 86 PHE A CA 1
ATOM 632 C C . PHE A 1 86 ? -4.070 -6.594 10.394 1.00 95.25 86 PHE A C 1
ATOM 634 O O . PHE A 1 86 ? -4.718 -7.425 9.749 1.00 95.25 86 PHE A O 1
ATOM 641 N N . THR A 1 87 ? -4.081 -6.549 11.718 1.00 94.44 87 THR A N 1
ATOM 642 C CA . THR A 1 87 ? -5.084 -7.202 12.561 1.00 94.44 87 THR A CA 1
ATOM 643 C C . THR A 1 87 ? -5.897 -6.108 13.25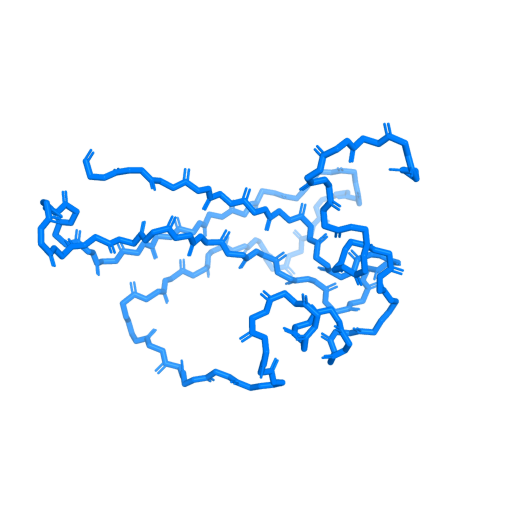0 1.00 94.44 87 THR A C 1
ATOM 645 O O . THR A 1 87 ? -5.389 -4.986 13.361 1.00 94.44 87 THR A O 1
ATOM 648 N N . PRO A 1 88 ? -7.130 -6.395 13.693 1.00 89.81 88 PRO A N 1
ATOM 649 C CA . PRO A 1 88 ? -7.799 -5.507 14.629 1.00 89.81 88 PRO A CA 1
ATOM 650 C C . PRO A 1 88 ? -7.038 -5.377 15.954 1.00 89.81 88 PRO A C 1
ATOM 652 O O . PRO A 1 88 ? -6.158 -6.235 16.228 1.00 89.81 88 PRO A O 1
#